Protein AF-A0A1M7EGA5-F1 (afdb_monomer)

Sequence (77 aa):
MQTTGLYDSRQNLLNRQNPTVQVLNIRDVHDRFIIVDDIVYHVGASIKDLGNKLTAFSVLEFLTKEQLLNMIPLQST

Solvent-accessible surface area (backbone atoms only — not comparable to full-atom values): 5060 Å² total; per-residue (Å²): 142,84,66,67,72,65,52,56,55,52,53,56,50,51,43,69,78,34,79,90,57,83,91,77,92,76,83,83,63,40,95,38,77,48,76,57,94,71,47,30,32,42,30,28,37,56,80,94,39,61,88,79,47,89,57,53,76,47,76,42,88,92,49,51,53,66,65,57,56,70,69,52,81,79,77,84,126

Foldseek 3Di:
DPPPPVVVVVLVVVCVVCVPDDDDDDPQFDFDWDDDPFWIKTWRHPPVCVPVDDIDIDIDPPATPVNVVVPPPDDDD

Secondary structure (DSSP, 8-state):
---HHHHHHHHHHHHHH-TT------S----EEEEETTEEEEESS-GGGBTTB---EEE-TT--HHHHHTTSPP---

Structure (mmCIF, N/CA/C/O backbone):
data_AF-A0A1M7EGA5-F1
#
_entry.id   AF-A0A1M7EGA5-F1
#
loop_
_atom_site.group_PDB
_atom_site.id
_atom_site.type_symbol
_atom_site.label_atom_id
_atom_site.label_alt_id
_atom_site.label_comp_id
_atom_site.label_asym_id
_atom_site.label_entity_id
_atom_site.label_seq_id
_atom_site.pdbx_PDB_ins_code
_atom_site.Cartn_x
_atom_site.Cartn_y
_atom_site.Cartn_z
_atom_site.occupancy
_atom_site.B_iso_or_equiv
_atom_site.auth_seq_id
_atom_site.auth_comp_id
_atom_site.auth_asym_id
_atom_site.auth_atom_id
_atom_site.pdbx_PDB_model_num
ATOM 1 N N . MET A 1 1 ? 28.815 1.890 7.909 1.00 42.47 1 MET A N 1
ATOM 2 C CA . MET A 1 1 ? 28.825 1.533 6.472 1.00 42.47 1 MET A CA 1
ATOM 3 C C . MET A 1 1 ? 29.124 0.038 6.339 1.00 42.47 1 MET A C 1
ATOM 5 O O . MET A 1 1 ? 30.285 -0.325 6.421 1.00 42.47 1 MET A O 1
ATOM 9 N N . GLN A 1 2 ? 28.112 -0.837 6.240 1.00 37.75 2 GLN A N 1
ATOM 10 C CA . GLN A 1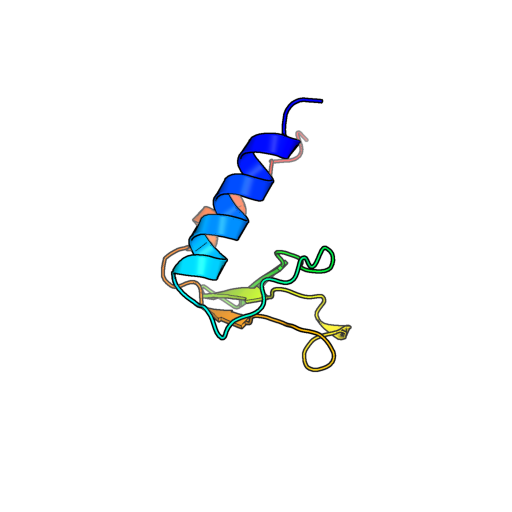 2 ? 28.299 -2.303 6.086 1.00 37.75 2 GLN A CA 1
ATOM 11 C C . GLN A 1 2 ? 27.278 -2.969 5.126 1.00 37.75 2 GLN A C 1
ATOM 13 O O . GLN A 1 2 ? 27.179 -4.188 5.076 1.00 37.75 2 GLN A O 1
ATOM 18 N N . THR A 1 3 ? 26.501 -2.219 4.339 1.00 44.91 3 THR A N 1
ATOM 19 C CA . THR A 1 3 ? 25.317 -2.770 3.643 1.00 44.91 3 THR A CA 1
ATOM 20 C C . THR A 1 3 ? 25.513 -3.160 2.172 1.00 44.91 3 THR A C 1
ATOM 22 O O . THR A 1 3 ? 24.603 -3.743 1.589 1.00 44.91 3 THR A O 1
ATOM 25 N N . THR A 1 4 ? 26.674 -2.906 1.560 1.00 55.62 4 THR A N 1
ATOM 26 C CA . THR A 1 4 ? 26.863 -3.088 0.106 1.00 55.62 4 THR A CA 1
ATOM 27 C C . THR A 1 4 ? 26.834 -4.563 -0.337 1.00 55.62 4 THR A C 1
ATOM 29 O O . THR A 1 4 ? 26.176 -4.891 -1.316 1.00 55.62 4 THR A O 1
ATOM 32 N N . GLY A 1 5 ? 27.435 -5.494 0.418 1.00 58.12 5 GLY A N 1
ATOM 33 C CA . GLY A 1 5 ? 27.551 -6.903 -0.012 1.00 58.12 5 GLY A CA 1
ATOM 34 C C . GLY A 1 5 ? 26.253 -7.729 0.043 1.00 58.12 5 GLY A C 1
ATOM 35 O O . GLY A 1 5 ? 26.047 -8.645 -0.758 1.00 58.12 5 GLY A O 1
ATOM 36 N N . LEU A 1 6 ? 25.343 -7.403 0.967 1.00 58.31 6 LEU A N 1
ATOM 37 C CA . LEU A 1 6 ? 24.052 -8.097 1.084 1.00 58.31 6 LEU A CA 1
ATOM 38 C C . LEU A 1 6 ? 23.074 -7.665 -0.022 1.00 58.31 6 LEU A C 1
ATOM 40 O O . LEU A 1 6 ? 22.225 -8.445 -0.458 1.00 58.31 6 LEU A O 1
ATOM 44 N N . TYR A 1 7 ? 23.206 -6.413 -0.463 1.00 62.12 7 TYR A N 1
ATOM 45 C CA . TYR A 1 7 ? 22.364 -5.790 -1.474 1.00 62.12 7 TYR A CA 1
ATOM 46 C C . TYR A 1 7 ? 22.582 -6.422 -2.857 1.00 62.12 7 TYR A C 1
ATOM 48 O O . TYR A 1 7 ? 21.627 -6.880 -3.491 1.00 62.12 7 TYR A O 1
ATOM 56 N N . ASP A 1 8 ? 23.845 -6.567 -3.256 1.00 67.75 8 ASP A 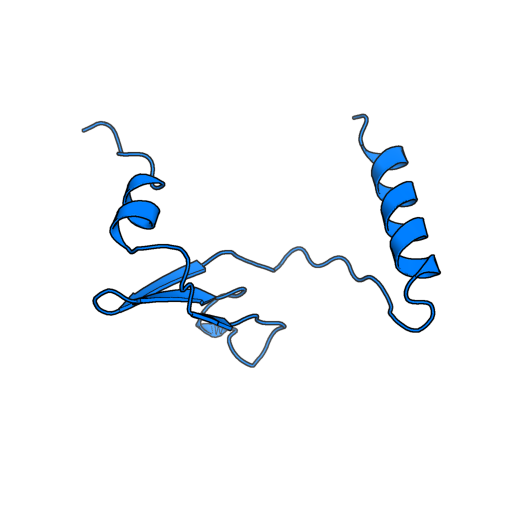N 1
ATOM 57 C CA . ASP A 1 8 ? 24.228 -7.173 -4.536 1.00 67.75 8 ASP A CA 1
ATOM 58 C C . ASP A 1 8 ? 23.822 -8.654 -4.612 1.00 67.75 8 ASP A C 1
ATOM 60 O O . ASP A 1 8 ? 23.356 -9.147 -5.642 1.00 67.75 8 ASP A O 1
ATOM 64 N N . SER A 1 9 ? 23.905 -9.370 -3.487 1.00 73.25 9 SER A N 1
ATOM 65 C CA . SER A 1 9 ? 23.514 -10.783 -3.398 1.00 73.25 9 SER A CA 1
ATOM 66 C C . SER A 1 9 ? 22.019 -11.001 -3.666 1.00 73.25 9 SER A C 1
ATOM 68 O O . SER A 1 9 ? 21.644 -11.971 -4.329 1.00 73.25 9 SER A O 1
ATOM 70 N N . ARG A 1 10 ? 21.153 -10.093 -3.191 1.00 72.88 10 ARG A N 1
ATOM 71 C CA . ARG A 1 10 ? 19.700 -10.171 -3.418 1.00 72.88 10 ARG A CA 1
ATOM 72 C C . ARG A 1 10 ? 19.304 -9.819 -4.844 1.00 72.88 10 ARG A C 1
ATOM 74 O O . ARG A 1 10 ? 18.475 -10.526 -5.415 1.00 72.88 10 ARG A O 1
ATOM 81 N N . GLN A 1 11 ? 19.912 -8.793 -5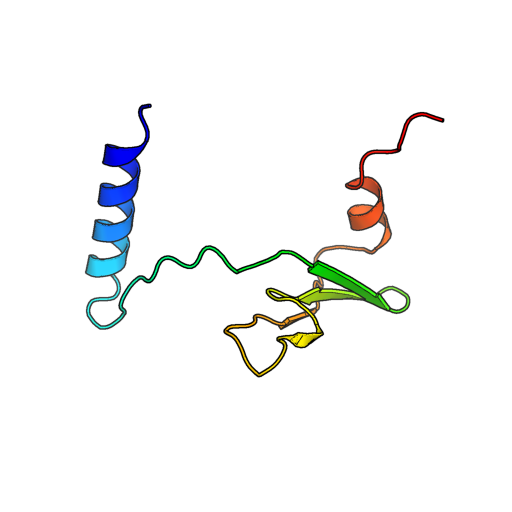.438 1.00 72.75 11 GLN A N 1
ATOM 82 C CA . GLN A 1 11 ? 19.659 -8.479 -6.846 1.00 72.75 11 GLN A CA 1
ATOM 83 C C . GLN A 1 11 ? 20.055 -9.645 -7.761 1.00 72.75 11 GLN A C 1
ATOM 85 O O . GLN A 1 11 ? 19.293 -10.026 -8.645 1.00 72.75 11 GLN A O 1
ATOM 90 N N . ASN A 1 12 ? 21.184 -10.300 -7.479 1.00 74.94 12 ASN A N 1
ATOM 91 C CA . ASN A 1 12 ? 21.627 -11.478 -8.226 1.00 74.94 12 ASN A CA 1
ATOM 92 C C . ASN A 1 12 ? 20.699 -12.696 -8.088 1.00 74.94 12 ASN A C 1
ATOM 94 O O . ASN A 1 12 ? 20.676 -13.554 -8.970 1.00 74.94 12 ASN A O 1
ATOM 98 N N . LEU A 1 13 ? 19.960 -12.827 -6.982 1.00 80.94 13 LEU A N 1
ATOM 99 C CA . LEU A 1 13 ? 18.949 -13.880 -6.832 1.00 80.94 13 LEU A CA 1
ATOM 100 C C . LEU A 1 13 ? 17.709 -13.579 -7.682 1.00 80.94 13 LEU A C 1
ATOM 102 O O . LEU A 1 13 ? 17.264 -14.454 -8.420 1.00 80.94 13 LEU A O 1
ATOM 106 N N . LEU A 1 14 ? 17.213 -12.340 -7.640 1.00 79.44 14 LEU A N 1
ATOM 107 C CA . LEU A 1 14 ? 16.056 -11.903 -8.431 1.00 79.44 14 LEU A CA 1
ATOM 108 C C . LEU A 1 14 ? 16.332 -11.986 -9.938 1.00 79.44 14 LEU A C 1
ATOM 110 O O . LEU A 1 14 ? 15.547 -12.575 -10.675 1.00 79.44 14 LEU A O 1
ATOM 114 N N . ASN A 1 15 ? 17.497 -11.506 -10.387 1.00 77.75 15 ASN A N 1
ATOM 115 C CA . ASN A 1 15 ? 17.897 -11.571 -11.797 1.00 77.75 15 ASN A CA 1
ATOM 116 C C . ASN A 1 15 ? 17.998 -13.020 -12.312 1.00 77.75 15 ASN A C 1
ATOM 118 O O . ASN A 1 15 ? 17.704 -13.284 -13.474 1.00 77.75 15 ASN A O 1
ATOM 122 N N . ARG A 1 16 ? 18.387 -13.978 -11.454 1.00 81.38 16 ARG A N 1
ATOM 123 C CA . ARG A 1 16 ? 18.422 -15.409 -11.811 1.00 81.38 16 ARG A CA 1
ATOM 124 C C . ARG A 1 16 ? 17.029 -16.020 -11.953 1.00 81.38 16 ARG A C 1
ATOM 126 O O . ARG A 1 16 ? 16.8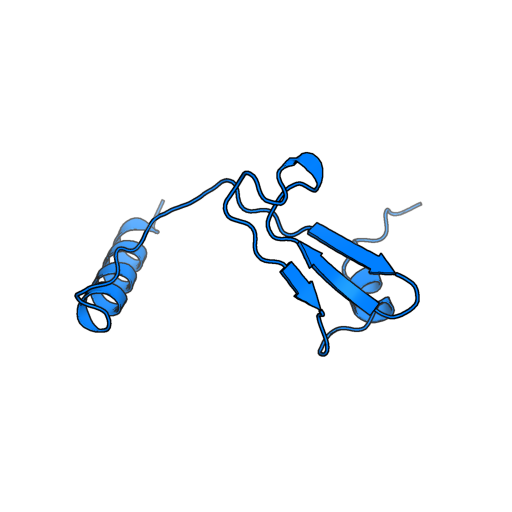34 -16.864 -12.820 1.00 81.38 16 ARG A O 1
ATOM 133 N N . GLN A 1 17 ? 16.084 -15.631 -11.099 1.00 85.31 17 GLN A N 1
ATOM 134 C CA . GLN A 1 17 ? 14.714 -16.156 -11.123 1.00 85.31 17 GLN A CA 1
ATOM 135 C C . GLN A 1 17 ? 13.858 -15.518 -12.221 1.00 85.31 17 GLN A C 1
ATOM 137 O O . GLN A 1 17 ? 12.936 -16.155 -12.729 1.00 85.31 17 GLN A O 1
ATOM 142 N N . ASN A 1 18 ? 14.176 -14.284 -12.616 1.00 84.25 18 ASN A N 1
ATOM 143 C CA . ASN A 1 18 ? 13.410 -13.511 -13.585 1.00 84.25 18 ASN A CA 1
ATOM 144 C C . ASN A 1 18 ? 14.330 -12.926 -14.674 1.00 84.25 18 ASN A C 1
ATOM 146 O O . ASN A 1 18 ? 14.495 -11.710 -14.742 1.00 84.25 18 ASN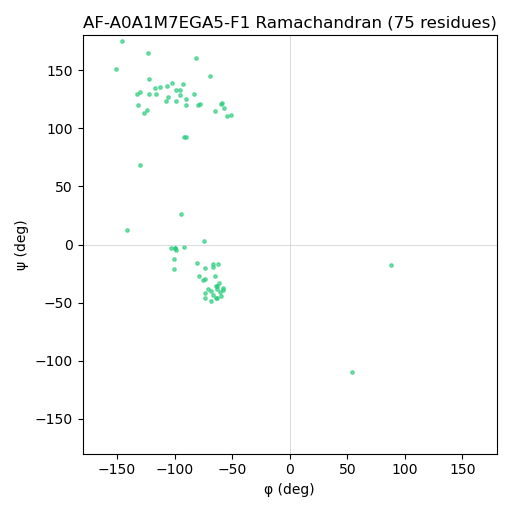 A O 1
ATOM 150 N N . PRO A 1 19 ? 14.915 -13.763 -15.553 1.00 78.88 19 PRO A N 1
ATOM 151 C CA . PRO A 1 19 ? 15.954 -13.342 -16.501 1.00 78.88 19 PRO A CA 1
ATOM 152 C C . PRO A 1 19 ? 15.502 -12.286 -17.522 1.00 78.88 19 PRO A C 1
ATOM 154 O O . PRO A 1 19 ? 16.339 -11.642 -18.147 1.00 78.88 19 PRO A O 1
ATOM 157 N N . THR A 1 20 ? 14.193 -12.093 -17.700 1.00 85.12 20 THR A N 1
ATOM 158 C CA . THR A 1 20 ? 13.615 -11.080 -18.597 1.00 85.12 20 THR A CA 1
ATOM 159 C C . THR A 1 20 ? 13.150 -9.815 -17.871 1.00 85.12 20 THR 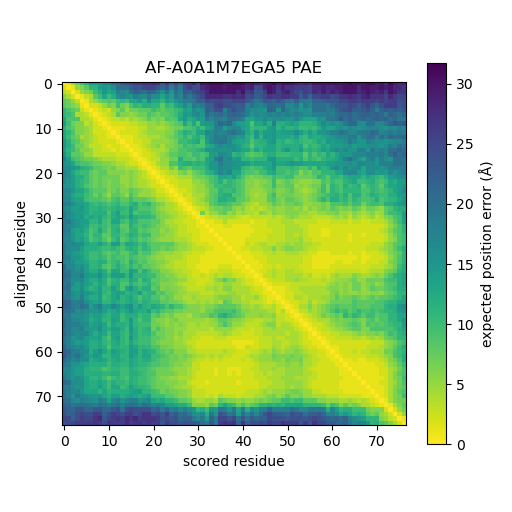A C 1
ATOM 161 O O . THR A 1 20 ? 12.658 -8.895 -18.519 1.00 85.12 20 THR A O 1
ATOM 164 N N . VAL A 1 21 ? 13.251 -9.761 -16.539 1.00 79.56 21 VAL A N 1
ATOM 165 C CA . VAL A 1 21 ? 12.793 -8.632 -15.720 1.00 79.56 21 VAL A CA 1
ATOM 166 C C . VAL A 1 21 ? 14.003 -7.839 -15.246 1.00 79.56 21 VAL A C 1
ATOM 168 O O . VAL A 1 21 ? 14.925 -8.382 -14.647 1.00 79.56 21 VAL A O 1
ATOM 171 N N . GLN A 1 22 ? 13.990 -6.531 -15.491 1.00 76.25 22 GLN A N 1
ATOM 172 C CA . GLN A 1 22 ? 15.015 -5.621 -14.995 1.00 76.25 22 GLN A CA 1
ATOM 173 C C . GLN A 1 22 ? 14.613 -5.078 -13.619 1.00 76.25 22 GLN A C 1
ATOM 175 O O . GLN A 1 22 ? 13.544 -4.487 -13.467 1.00 76.25 22 GLN A O 1
ATOM 180 N N . VAL A 1 23 ? 15.481 -5.237 -12.618 1.00 76.62 23 VAL A N 1
ATOM 181 C CA . VAL A 1 23 ? 15.294 -4.615 -11.300 1.00 76.62 23 VAL A CA 1
ATOM 182 C C . VAL A 1 23 ? 15.721 -3.148 -11.375 1.00 76.62 23 VAL A C 1
ATOM 184 O O . VAL A 1 23 ? 16.874 -2.847 -11.678 1.00 76.62 23 VAL A O 1
ATOM 187 N N . LEU A 1 24 ? 14.795 -2.231 -11.086 1.00 76.69 24 LEU A N 1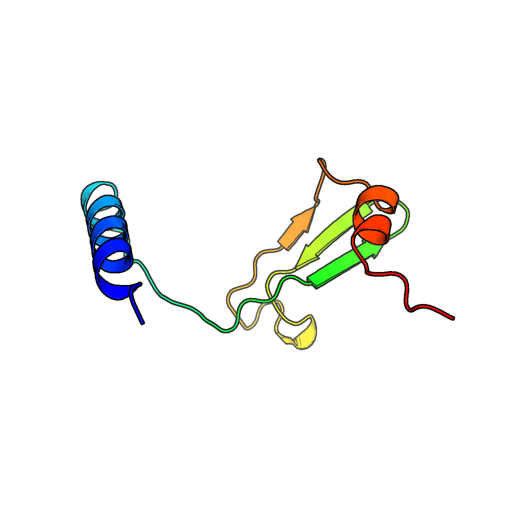
ATOM 188 C CA . LEU A 1 24 ? 15.050 -0.791 -11.052 1.00 76.69 24 LEU A CA 1
ATOM 189 C C . LEU A 1 24 ? 14.925 -0.263 -9.625 1.00 76.69 24 LEU A C 1
ATOM 191 O O . LEU A 1 24 ? 13.968 -0.566 -8.916 1.00 76.69 24 LEU A O 1
ATOM 195 N N . ASN A 1 25 ? 15.880 0.573 -9.223 1.00 74.06 25 ASN A N 1
ATOM 196 C CA . ASN A 1 25 ? 15.821 1.273 -7.947 1.00 74.06 25 ASN A CA 1
ATOM 197 C C . ASN A 1 25 ? 15.120 2.611 -8.109 1.00 74.06 25 ASN A C 1
ATOM 199 O O . ASN A 1 25 ? 15.603 3.483 -8.830 1.00 74.06 25 ASN A O 1
ATOM 203 N N . ILE A 1 26 ? 14.024 2.790 -7.380 1.00 75.69 26 ILE A N 1
ATOM 204 C CA . ILE A 1 26 ? 13.242 4.023 -7.383 1.00 75.69 26 ILE A CA 1
ATOM 205 C C . ILE A 1 26 ? 13.184 4.535 -5.948 1.00 75.69 26 ILE A C 1
ATOM 207 O O . ILE A 1 26 ? 12.890 3.780 -5.025 1.00 75.69 26 ILE A O 1
ATOM 211 N N . ARG A 1 27 ? 13.513 5.816 -5.757 1.00 76.81 27 ARG A N 1
ATOM 212 C CA . ARG A 1 27 ? 13.478 6.483 -4.443 1.00 76.81 27 ARG A CA 1
ATOM 213 C C . ARG A 1 27 ? 12.237 7.348 -4.238 1.00 76.81 27 ARG A C 1
ATOM 215 O O . ARG A 1 27 ? 11.955 7.731 -3.112 1.00 76.81 27 ARG A O 1
ATOM 222 N N . ASP A 1 28 ? 11.492 7.609 -5.306 1.00 74.81 28 ASP A N 1
ATOM 223 C CA . ASP A 1 28 ? 10.353 8.534 -5.312 1.00 74.81 28 ASP A CA 1
ATOM 224 C C . ASP A 1 28 ? 9.006 7.831 -5.071 1.00 74.81 28 ASP A C 1
ATOM 226 O O . ASP A 1 28 ? 7.961 8.303 -5.519 1.00 74.81 28 ASP A O 1
ATOM 230 N N . VAL A 1 29 ? 9.029 6.688 -4.381 1.00 79.69 29 VAL A N 1
ATOM 231 C CA . VAL A 1 29 ? 7.824 5.982 -3.928 1.00 79.69 29 VAL A CA 1
ATOM 232 C C . VAL A 1 29 ? 7.539 6.410 -2.493 1.00 79.69 29 VAL A C 1
ATOM 234 O O . VAL A 1 29 ? 8.441 6.459 -1.656 1.00 79.69 29 VAL A O 1
ATOM 237 N N . HIS A 1 30 ? 6.284 6.749 -2.214 1.00 81.19 30 HIS A N 1
ATOM 238 C CA . HIS A 1 30 ? 5.840 7.185 -0.894 1.00 81.19 30 HIS A CA 1
ATOM 239 C C . HIS A 1 30 ? 4.726 6.279 -0.391 1.00 81.19 30 HIS A C 1
ATOM 241 O O . HIS A 1 30 ? 3.831 5.949 -1.157 1.00 81.19 30 HIS A O 1
ATOM 247 N N . ASP A 1 31 ? 4.710 5.987 0.905 1.00 85.44 31 ASP A N 1
ATOM 248 C CA . ASP A 1 31 ? 3.578 5.319 1.542 1.00 85.44 31 ASP A CA 1
ATOM 249 C C . ASP A 1 31 ? 2.586 6.367 2.041 1.00 85.44 31 ASP A C 1
ATOM 251 O O . ASP A 1 31 ? 2.722 6.919 3.134 1.00 85.44 31 ASP A O 1
ATOM 255 N N . ARG A 1 32 ? 1.605 6.701 1.197 1.00 88.69 32 ARG A N 1
ATOM 256 C CA . ARG A 1 32 ? 0.482 7.558 1.589 1.00 88.69 32 ARG A CA 1
ATOM 257 C C . ARG A 1 32 ? -0.745 6.698 1.827 1.00 88.69 32 ARG A C 1
ATOM 259 O O . ARG A 1 32 ? -1.037 5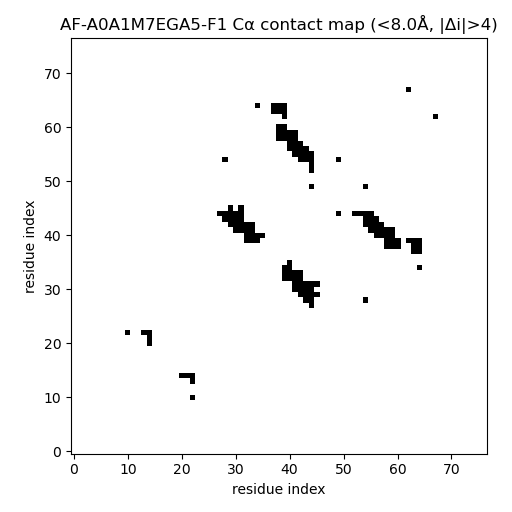.801 1.042 1.00 88.69 32 ARG A O 1
ATOM 266 N N . PHE A 1 33 ? -1.484 7.020 2.880 1.00 91.62 33 PHE A N 1
ATOM 267 C CA . PHE A 1 33 ? -2.731 6.346 3.212 1.00 91.62 33 PHE A CA 1
ATOM 268 C C . PHE A 1 33 ? -3.883 7.344 3.134 1.00 91.62 33 PHE A C 1
ATOM 270 O O . PHE A 1 33 ? -3.764 8.471 3.618 1.00 91.62 33 PHE A O 1
ATOM 277 N N . ILE A 1 34 ? -4.981 6.937 2.504 1.00 92.56 34 ILE A N 1
ATOM 278 C CA . ILE A 1 34 ? -6.237 7.689 2.469 1.00 92.56 34 ILE A CA 1
ATOM 279 C C . ILE A 1 34 ? -7.276 6.844 3.193 1.00 92.56 34 ILE A C 1
ATOM 281 O O . ILE A 1 34 ? -7.429 5.666 2.886 1.00 92.56 34 ILE A O 1
ATOM 285 N N . ILE A 1 35 ? -7.984 7.445 4.143 1.00 94.31 35 ILE A N 1
ATOM 286 C CA . ILE A 1 35 ? -9.088 6.797 4.851 1.00 94.31 35 ILE A CA 1
ATOM 287 C C . ILE A 1 35 ? -10.381 7.433 4.349 1.00 94.31 35 ILE A C 1
ATOM 289 O O . ILE A 1 35 ? -10.528 8.655 4.418 1.00 94.31 35 ILE A O 1
ATOM 293 N N . VAL A 1 36 ? -11.294 6.613 3.832 1.00 94.69 36 VAL A N 1
ATOM 294 C CA . VAL A 1 36 ? -12.664 7.021 3.495 1.00 94.69 36 VAL A CA 1
ATOM 295 C C . VAL A 1 36 ? -13.597 6.089 4.247 1.00 94.69 36 VAL A C 1
ATOM 297 O O . VAL A 1 36 ? -13.574 4.880 4.018 1.00 94.69 36 VAL A O 1
ATOM 300 N N . ASP A 1 37 ? -14.375 6.654 5.166 1.00 94.94 37 ASP A N 1
ATOM 301 C CA . ASP A 1 37 ? -15.188 5.911 6.129 1.00 94.94 37 ASP A CA 1
ATOM 302 C C . ASP A 1 37 ? -14.344 4.894 6.921 1.00 94.94 37 ASP A C 1
ATOM 304 O O . ASP A 1 37 ? -13.507 5.289 7.738 1.00 94.94 37 ASP A O 1
ATOM 308 N N . ASP A 1 38 ? -14.541 3.600 6.671 1.00 94.38 38 ASP A N 1
ATOM 309 C CA . ASP A 1 38 ? -13.816 2.491 7.305 1.00 94.38 38 ASP A CA 1
ATOM 310 C C . ASP A 1 38 ? -12.739 1.872 6.406 1.00 94.38 38 ASP A C 1
ATOM 312 O O . ASP A 1 38 ? -12.003 0.980 6.829 1.00 94.38 38 ASP A O 1
ATOM 316 N N . ILE A 1 39 ? -12.626 2.347 5.164 1.00 95.31 39 ILE A N 1
ATOM 317 C CA . ILE A 1 39 ? -11.753 1.760 4.153 1.00 95.31 39 ILE A CA 1
ATOM 318 C C . ILE A 1 39 ? -10.422 2.505 4.126 1.00 95.31 39 ILE A C 1
ATOM 320 O O . ILE A 1 39 ? -10.370 3.730 3.976 1.00 95.31 39 ILE A O 1
ATOM 324 N N . VAL A 1 40 ? -9.334 1.742 4.214 1.00 95.94 40 VAL A N 1
ATOM 325 C CA . VAL A 1 40 ? -7.968 2.246 4.080 1.00 95.94 40 VAL A CA 1
ATOM 326 C C . VAL A 1 40 ? -7.460 1.975 2.667 1.00 95.94 40 VAL A C 1
ATOM 328 O O . VAL A 1 40 ? -7.395 0.833 2.219 1.00 95.94 40 VAL A O 1
ATOM 331 N N . TYR A 1 41 ? -7.043 3.031 1.981 1.00 94.00 41 TYR A N 1
ATOM 332 C CA . TYR A 1 41 ? -6.393 2.965 0.678 1.00 94.00 41 TYR A CA 1
ATOM 333 C C . TYR A 1 41 ? -4.903 3.269 0.818 1.00 94.00 41 TYR A C 1
ATOM 335 O O . TYR A 1 41 ? -4.529 4.238 1.480 1.00 94.00 41 TYR A O 1
ATOM 343 N N . HIS A 1 42 ? -4.056 2.489 0.149 1.00 91.62 42 HIS A N 1
ATOM 344 C CA . HIS A 1 42 ? -2.633 2.784 -0.025 1.00 91.62 42 HIS A CA 1
ATOM 345 C C . HIS A 1 42 ? -2.388 3.418 -1.391 1.00 91.62 42 HIS A C 1
ATOM 347 O O . HIS A 1 42 ? -2.870 2.928 -2.414 1.00 91.62 42 HIS A O 1
ATOM 353 N N . VAL A 1 43 ? -1.626 4.509 -1.394 1.00 90.56 43 VAL A N 1
ATOM 354 C CA . VAL A 1 43 ? -1.219 5.252 -2.584 1.00 90.56 43 VAL A CA 1
ATOM 355 C C . VAL A 1 43 ? 0.301 5.391 -2.567 1.00 90.56 43 VAL A C 1
ATOM 357 O O . VAL A 1 43 ? 0.857 6.112 -1.741 1.00 90.56 43 VAL A O 1
ATOM 360 N N . GLY A 1 44 ? 0.963 4.737 -3.523 1.00 86.50 44 GLY A N 1
ATOM 361 C CA . GLY A 1 44 ? 2.424 4.672 -3.656 1.00 86.50 44 GLY A CA 1
ATOM 362 C C . GLY A 1 44 ? 3.103 5.952 -4.174 1.00 86.50 44 GLY A C 1
ATOM 363 O O . GLY A 1 44 ? 4.306 5.958 -4.427 1.00 86.50 44 GLY A O 1
ATOM 364 N N . ALA A 1 45 ? 2.349 7.028 -4.396 1.00 84.50 45 ALA A N 1
ATOM 365 C CA . ALA A 1 45 ? 2.841 8.284 -4.956 1.00 84.50 45 ALA A CA 1
ATOM 366 C C . ALA A 1 45 ? 2.096 9.482 -4.358 1.00 84.50 45 ALA A C 1
ATOM 368 O O . ALA A 1 45 ? 1.143 9.343 -3.589 1.00 84.50 45 ALA A O 1
ATOM 369 N N . SER A 1 46 ? 2.522 10.697 -4.706 1.00 83.38 46 SER A N 1
ATOM 370 C CA . SER A 1 46 ? 1.728 11.879 -4.373 1.00 83.38 46 SER A CA 1
ATOM 371 C C . SER A 1 46 ? 0.435 11.915 -5.198 1.00 83.38 46 SER A C 1
ATOM 373 O O . SER A 1 46 ? 0.433 11.516 -6.357 1.00 83.38 46 SER A O 1
ATOM 375 N N . ILE A 1 47 ? -0.666 12.414 -4.623 1.00 82.12 47 ILE A N 1
ATOM 376 C CA . ILE A 1 47 ? -1.978 12.444 -5.305 1.00 82.12 47 ILE A CA 1
ATOM 377 C C . ILE A 1 47 ? -1.905 13.225 -6.627 1.00 82.12 47 ILE A C 1
ATOM 379 O O . ILE A 1 47 ? -2.483 12.808 -7.621 1.00 82.12 47 ILE A O 1
ATOM 383 N N . LYS A 1 48 ? -1.132 14.319 -6.670 1.00 84.31 48 LYS A N 1
ATOM 384 C CA . LYS A 1 48 ? -0.906 15.111 -7.894 1.00 84.31 48 LYS A CA 1
ATOM 385 C C . LYS A 1 48 ? -0.114 14.370 -8.981 1.00 84.31 48 LYS A C 1
ATOM 387 O O . LYS A 1 48 ? -0.133 14.791 -10.131 1.00 84.31 48 LYS A O 1
ATOM 392 N N . ASP A 1 49 ? 0.604 13.312 -8.608 1.00 82.25 49 ASP A N 1
ATOM 393 C CA . ASP A 1 49 ? 1.419 12.501 -9.514 1.00 82.25 49 ASP A CA 1
ATOM 394 C C . ASP A 1 49 ? 0.705 11.200 -9.934 1.00 82.25 49 ASP A C 1
ATOM 396 O O . ASP A 1 49 ? 1.245 10.442 -10.745 1.00 82.25 49 ASP A O 1
ATOM 400 N N . LEU A 1 50 ? -0.497 10.935 -9.404 1.00 77.75 50 LEU A N 1
ATOM 401 C CA . LEU A 1 50 ? -1.290 9.748 -9.716 1.00 77.75 50 LEU A CA 1
ATOM 402 C C . LEU A 1 50 ? -1.595 9.702 -11.224 1.00 77.75 50 LEU A C 1
ATOM 404 O O . LEU A 1 50 ? -2.177 10.630 -11.777 1.00 77.75 50 LEU A O 1
ATOM 408 N N . GLY A 1 51 ? -1.164 8.630 -11.894 1.00 73.75 51 GLY A N 1
ATOM 409 C CA . GLY A 1 51 ? -1.308 8.442 -13.346 1.00 73.75 51 GLY A CA 1
ATOM 410 C C . GLY A 1 51 ? -0.174 9.025 -14.201 1.00 73.75 51 GLY A C 1
ATOM 411 O O . GLY A 1 51 ? 0.001 8.585 -15.333 1.00 73.75 51 GLY A O 1
ATOM 412 N N . ASN A 1 52 ? 0.642 9.936 -13.657 1.00 81.75 52 ASN A N 1
ATOM 413 C CA . ASN A 1 52 ? 1.803 10.517 -14.351 1.00 81.75 52 ASN A CA 1
ATOM 414 C C . ASN A 1 52 ? 3.141 9.884 -13.936 1.00 81.75 52 ASN A C 1
ATOM 416 O O . ASN A 1 52 ? 4.125 9.978 -14.670 1.00 81.75 52 ASN A O 1
ATOM 420 N N . LYS A 1 53 ? 3.199 9.247 -12.762 1.00 80.62 53 LYS A N 1
ATOM 421 C CA . LYS A 1 53 ? 4.357 8.484 -12.277 1.00 80.62 53 LYS A CA 1
ATOM 422 C C . LYS A 1 53 ? 3.963 7.047 -11.958 1.00 80.62 53 LYS A C 1
ATOM 424 O O . LYS A 1 53 ? 2.782 6.740 -11.785 1.00 80.62 53 LYS A O 1
ATOM 429 N N . LEU A 1 54 ? 4.970 6.180 -11.819 1.00 78.75 54 LEU A N 1
ATOM 430 C CA . LEU A 1 54 ? 4.783 4.824 -11.307 1.00 78.75 54 LEU A CA 1
ATOM 431 C C . LEU A 1 54 ? 4.087 4.893 -9.943 1.00 78.75 54 LEU A C 1
ATOM 433 O O . LEU A 1 54 ? 4.668 5.361 -8.968 1.00 78.75 54 LEU A O 1
ATOM 437 N N . THR A 1 55 ? 2.836 4.448 -9.903 1.00 79.00 55 THR A N 1
ATOM 438 C CA . THR A 1 55 ? 1.993 4.524 -8.713 1.00 79.00 55 THR A CA 1
ATOM 439 C C . THR A 1 55 ? 1.327 3.179 -8.490 1.00 79.00 55 THR A C 1
ATOM 441 O O . THR A 1 55 ? 0.713 2.634 -9.405 1.00 79.00 55 THR A O 1
ATOM 444 N N . ALA A 1 56 ? 1.426 2.659 -7.270 1.00 81.94 56 ALA A N 1
ATOM 445 C CA . ALA A 1 56 ? 0.572 1.578 -6.804 1.00 81.94 56 ALA A CA 1
ATOM 446 C C . ALA A 1 56 ? -0.652 2.178 -6.102 1.00 81.94 56 ALA A C 1
ATOM 448 O O . ALA A 1 56 ? -0.520 3.144 -5.348 1.00 81.94 56 ALA A O 1
ATOM 449 N N . PHE A 1 57 ? -1.828 1.611 -6.355 1.00 87.69 57 PHE A N 1
ATOM 450 C CA . PHE A 1 57 ? -3.057 1.913 -5.629 1.00 87.69 57 PHE A CA 1
ATOM 451 C C . PHE A 1 57 ? -3.696 0.600 -5.192 1.00 87.69 57 PHE A C 1
ATOM 453 O O . PHE A 1 57 ? -3.830 -0.313 -6.007 1.00 87.69 57 PHE A O 1
ATOM 460 N N . SER A 1 58 ? -4.071 0.493 -3.921 1.00 91.19 58 SER A N 1
ATOM 461 C CA . SER A 1 58 ? -4.741 -0.701 -3.399 1.00 91.19 58 SER A CA 1
ATOM 462 C C . SER A 1 58 ? -5.664 -0.373 -2.230 1.00 91.19 58 SER A C 1
ATOM 464 O O . SER A 1 58 ? -5.423 0.576 -1.484 1.00 91.19 58 SER A O 1
ATOM 466 N N . VAL A 1 59 ? -6.719 -1.174 -2.077 1.00 94.75 59 VAL A N 1
ATOM 467 C CA . VAL A 1 59 ? -7.513 -1.242 -0.846 1.00 94.75 59 VAL A CA 1
ATOM 468 C C . VAL A 1 59 ? -6.793 -2.182 0.116 1.00 94.75 59 VAL A C 1
ATOM 470 O O . VAL A 1 59 ? -6.430 -3.294 -0.268 1.00 94.75 59 VAL A O 1
ATOM 473 N N . LEU A 1 60 ? -6.569 -1.749 1.354 1.00 94.56 60 LEU A N 1
ATOM 474 C CA . LEU A 1 60 ? -5.928 -2.571 2.375 1.00 94.56 60 LEU A CA 1
ATOM 475 C C . LEU A 1 60 ? -6.982 -3.326 3.185 1.00 94.56 60 LEU A C 1
ATOM 477 O O . LEU A 1 60 ? -7.481 -2.835 4.189 1.00 94.56 60 LEU A O 1
ATOM 481 N N . GLU A 1 61 ? -7.295 -4.548 2.763 1.00 92.44 61 GLU A N 1
ATOM 482 C CA . GLU A 1 61 ? -8.299 -5.391 3.435 1.00 92.44 61 GLU A CA 1
ATOM 483 C C . GLU A 1 61 ? -7.818 -5.968 4.778 1.00 92.44 61 GLU A C 1
ATOM 485 O O . GLU A 1 61 ? -8.622 -6.368 5.615 1.00 92.44 61 GLU A O 1
ATOM 490 N N . PHE A 1 62 ? -6.503 -6.014 5.003 1.00 91.19 6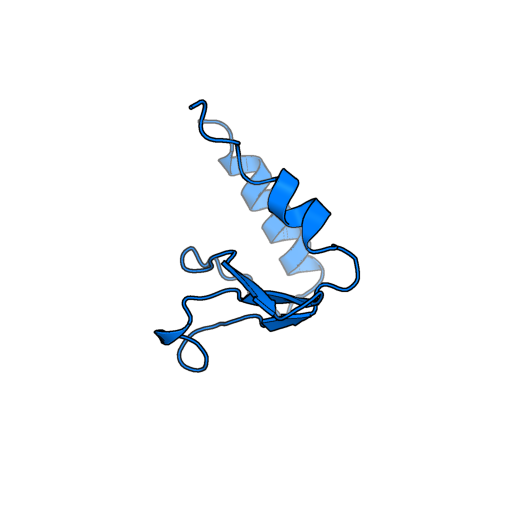2 PHE A N 1
ATOM 491 C CA . PHE A 1 62 ? -5.898 -6.596 6.207 1.00 91.19 62 PHE A CA 1
ATOM 492 C C . PHE A 1 62 ? -5.655 -5.584 7.336 1.00 91.19 62 PHE A C 1
ATOM 494 O O . PHE A 1 62 ? -5.140 -5.966 8.387 1.00 91.19 62 PHE A O 1
ATOM 501 N N . LEU A 1 63 ? -5.960 -4.302 7.116 1.00 92.50 63 LEU A N 1
ATOM 502 C CA . LEU A 1 63 ? -5.652 -3.216 8.042 1.00 92.50 63 LEU A CA 1
ATOM 503 C C . LEU A 1 63 ? -6.889 -2.344 8.265 1.00 92.50 63 LEU A C 1
ATOM 505 O O . LEU A 1 63 ? -7.390 -1.734 7.324 1.00 92.50 63 LEU A O 1
ATOM 509 N N . THR A 1 64 ? -7.356 -2.241 9.512 1.00 94.81 64 THR A N 1
ATOM 510 C CA . THR A 1 64 ? -8.460 -1.328 9.853 1.00 94.81 64 THR A CA 1
ATOM 511 C C . THR A 1 64 ? -7.966 0.106 10.043 1.00 94.81 64 THR A C 1
ATOM 513 O O . THR A 1 64 ? -6.784 0.348 10.320 1.00 94.81 64 THR A O 1
ATOM 516 N N . LYS A 1 65 ? -8.880 1.081 9.951 1.00 94.50 65 LYS A N 1
ATOM 517 C CA . LYS A 1 65 ? -8.552 2.493 10.198 1.00 94.50 65 LYS A CA 1
ATOM 518 C C . LYS A 1 65 ? -7.976 2.717 11.601 1.00 94.50 65 LYS A C 1
ATOM 520 O O . LYS A 1 65 ? -7.019 3.467 11.746 1.00 94.50 65 LYS A O 1
ATOM 525 N N . GLU A 1 66 ? -8.496 2.046 12.628 1.00 95.06 66 GLU A N 1
ATOM 526 C CA . GLU A 1 66 ? -8.037 2.193 14.015 1.00 95.06 66 GLU A CA 1
ATOM 527 C C . GLU A 1 66 ? -6.618 1.661 14.176 1.00 95.06 66 GLU A C 1
ATOM 529 O O . GLU A 1 66 ? -5.780 2.303 14.806 1.00 95.06 66 GLU A O 1
ATOM 534 N N . GLN A 1 67 ? -6.336 0.499 13.578 1.00 94.19 67 GLN A N 1
ATOM 535 C CA . GLN A 1 67 ? -4.999 -0.082 13.591 1.00 94.19 67 GLN A CA 1
ATOM 536 C C . GLN A 1 67 ? -3.989 0.862 12.943 1.00 94.19 67 GLN A C 1
ATOM 538 O O . GLN A 1 67 ? -2.922 1.071 13.512 1.00 94.19 67 GLN A O 1
ATOM 543 N N . LEU A 1 68 ? -4.338 1.468 11.802 1.00 92.81 68 LEU A N 1
ATOM 544 C CA . LEU A 1 68 ? -3.487 2.452 11.135 1.00 92.81 68 LEU A CA 1
ATOM 545 C C . LEU A 1 68 ? -3.287 3.715 11.989 1.00 92.81 68 LEU A C 1
ATOM 547 O O . LEU A 1 68 ? -2.160 4.180 12.138 1.00 92.81 68 LEU A O 1
ATOM 551 N N . LEU A 1 69 ? -4.354 4.268 12.571 1.00 92.38 69 LEU A N 1
ATOM 552 C CA . LEU A 1 69 ? -4.269 5.481 13.392 1.00 92.38 69 LEU A CA 1
ATOM 553 C C . LEU A 1 69 ? -3.413 5.274 14.648 1.00 92.38 69 LEU A C 1
ATOM 555 O O . LEU A 1 69 ? -2.653 6.167 15.015 1.00 92.38 69 LEU A O 1
ATOM 559 N N . ASN A 1 70 ? -3.457 4.084 15.250 1.00 93.38 70 ASN A N 1
ATOM 560 C CA . ASN A 1 70 ? -2.613 3.726 16.394 1.00 93.38 70 ASN A CA 1
ATOM 561 C C . ASN A 1 70 ? -1.114 3.647 16.053 1.00 93.38 70 ASN A C 1
ATOM 563 O O . ASN A 1 70 ? -0.283 3.660 16.960 1.00 93.38 70 ASN A O 1
ATOM 567 N N . MET A 1 71 ? -0.749 3.553 14.769 1.00 90.19 71 MET A N 1
ATOM 568 C CA . MET A 1 71 ? 0.652 3.576 14.328 1.00 90.19 71 MET A CA 1
ATOM 569 C C . MET A 1 71 ? 1.221 4.996 14.253 1.00 90.19 71 MET A C 1
ATOM 571 O O . MET A 1 71 ? 2.440 5.160 14.175 1.00 90.19 71 MET A O 1
ATOM 575 N N . ILE A 1 72 ? 0.368 6.025 14.266 1.00 87.31 72 ILE A N 1
ATOM 576 C CA . ILE A 1 72 ? 0.820 7.413 14.279 1.00 87.31 72 ILE A CA 1
ATOM 577 C C . ILE A 1 72 ? 1.253 7.735 15.713 1.00 87.31 72 ILE A C 1
ATOM 579 O O . ILE A 1 72 ? 0.439 7.614 16.631 1.00 87.31 72 ILE A O 1
ATOM 583 N N . PRO A 1 73 ? 2.516 8.139 15.943 1.00 80.62 73 PRO A N 1
ATOM 584 C CA . PRO A 1 73 ? 2.964 8.488 17.279 1.00 80.62 73 PRO A CA 1
ATOM 585 C C . PRO A 1 73 ? 2.098 9.628 17.817 1.00 80.62 73 PRO A C 1
ATOM 587 O O . PRO A 1 73 ? 2.013 10.697 17.206 1.00 80.62 73 PRO A O 1
ATOM 590 N N . LEU A 1 74 ? 1.449 9.386 18.958 1.00 74.69 74 LEU A N 1
ATOM 591 C CA . LEU A 1 74 ? 0.732 10.422 19.689 1.00 74.69 74 LEU A CA 1
ATOM 592 C C . LEU A 1 74 ? 1.739 11.528 20.005 1.00 74.69 74 LEU A C 1
ATOM 594 O O . LEU A 1 74 ? 2.737 11.287 20.685 1.00 74.69 74 LEU A O 1
ATOM 598 N N . GLN A 1 75 ? 1.509 12.730 19.480 1.00 59.34 75 GLN A N 1
ATOM 599 C CA . GLN A 1 75 ? 2.273 13.886 19.924 1.00 59.34 75 GLN A CA 1
ATOM 600 C C . GLN A 1 75 ? 1.913 14.106 21.393 1.00 59.34 75 GLN A C 1
ATOM 602 O O . GLN A 1 75 ? 0.749 14.353 21.710 1.00 59.34 75 GLN A O 1
ATOM 607 N N . SER A 1 76 ? 2.894 13.940 22.282 1.00 47.97 76 SER A N 1
ATOM 608 C CA . SER A 1 76 ? 2.768 14.253 23.703 1.00 47.97 76 SER A CA 1
ATOM 609 C C . SER A 1 76 ? 2.231 15.679 23.826 1.00 47.97 76 SER A C 1
ATOM 611 O O . SER A 1 76 ? 2.907 16.617 23.404 1.00 47.97 76 SER A O 1
ATOM 613 N N . THR A 1 77 ? 0.994 15.818 24.304 1.00 49.81 77 THR A N 1
ATOM 614 C CA . THR A 1 77 ? 0.396 17.123 24.623 1.00 49.81 77 THR A CA 1
ATOM 615 C C . THR A 1 77 ? 1.056 17.702 25.864 1.00 49.81 77 THR A C 1
ATOM 617 O O . THR A 1 77 ? 1.380 16.901 26.772 1.00 49.81 77 THR A O 1
#

Radius of gyration: 17.36 Å; Cα contacts (8 Å, |Δi|>4): 70; chains: 1; bounding box: 44×33×43 Å

pLDDT: mean 80.49, std 13.53, range [37.75, 95.94]

Nearest PDB structures (foldseek):
  8cht-assembly4_D  TM=3.822E-01  e=1.548E+00  Homo sapiens
  6o90-assembly1_P  TM=3.892E-01  e=3.504E+00  Enterococcus faecalis
  6o8z-assembly1_P  TM=3.927E-01  e=5.110E+00  Enterococcus faecalis
  5hl7-assembly1_L  TM=4.241E-01  e=8.996E+00  Staphylococcus aureus subsp. aureus NCTC 8325
  2nvn-assembly1_A-2  TM=2.477E-01  e=7.450E+00  Synechococcus elongatus PCC 7942 = FACHB-805

Mean predicted aligned error: 9.56 Å